Protein AF-A0A396FJV8-F1 (afdb_monomer_lite)

pLDDT: mean 83.47, std 12.68, range [48.38, 98.19]

Radius of gyration: 16.36 Å; chains: 1; bounding box: 38×34×37 Å

Structure (mmCIF, N/CA/C/O backbone):
data_AF-A0A396FJV8-F1
#
_entry.id   AF-A0A396FJV8-F1
#
loop_
_atom_site.group_PDB
_atom_site.id
_atom_site.type_symbol
_atom_site.label_atom_id
_atom_site.label_alt_id
_atom_site.label_comp_id
_atom_site.label_asym_id
_atom_site.label_entity_id
_atom_site.label_seq_id
_atom_site.pdbx_PDB_ins_code
_atom_site.Cartn_x
_atom_site.Cartn_y
_atom_site.Cartn_z
_atom_site.occupancy
_atom_site.B_iso_or_equiv
_atom_site.auth_seq_id
_atom_site.auth_comp_id
_atom_site.auth_asym_id
_atom_site.auth_atom_id
_atom_site.pdbx_PDB_model_num
ATOM 1 N N . ASN A 1 1 ? -9.652 15.026 -5.416 1.00 49.91 1 ASN A N 1
ATOM 2 C CA . ASN A 1 1 ? -10.380 13.872 -4.846 1.00 49.91 1 ASN A CA 1
ATOM 3 C C . ASN A 1 1 ? -9.415 12.708 -4.683 1.00 49.91 1 ASN A C 1
ATOM 5 O O . ASN A 1 1 ? -8.733 12.406 -5.652 1.00 49.91 1 ASN A O 1
ATOM 9 N N . MET A 1 2 ? -9.388 12.113 -3.474 1.00 57.41 2 MET A N 1
ATOM 10 C CA . MET A 1 2 ? -8.569 10.966 -3.003 1.00 57.41 2 MET A CA 1
ATOM 11 C C . MET A 1 2 ? -7.066 11.298 -2.803 1.00 57.41 2 MET A C 1
ATOM 13 O O . MET A 1 2 ? -6.442 11.826 -3.709 1.00 57.41 2 MET A O 1
ATOM 17 N N . CYS A 1 3 ? -6.399 11.137 -1.652 1.00 70.50 3 CYS A N 1
ATOM 18 C CA . CYS A 1 3 ? -6.545 10.255 -0.487 1.00 70.50 3 CYS A CA 1
ATOM 19 C C . CYS A 1 3 ? -6.154 11.006 0.803 1.00 70.50 3 CYS A C 1
ATOM 21 O O . CYS A 1 3 ? -5.078 11.593 0.856 1.00 70.50 3 CYS A O 1
ATOM 23 N N . ASN A 1 4 ? -6.950 10.911 1.875 1.00 89.75 4 ASN A N 1
ATOM 24 C CA . ASN A 1 4 ? -6.471 11.218 3.229 1.00 89.75 4 ASN A CA 1
ATOM 25 C C . ASN A 1 4 ? -5.997 9.899 3.875 1.00 89.75 4 ASN A C 1
ATOM 27 O O . ASN A 1 4 ? -6.854 9.082 4.229 1.00 89.75 4 ASN A O 1
ATOM 31 N N . PRO A 1 5 ? -4.678 9.642 3.987 1.00 91.31 5 PRO A N 1
ATOM 32 C CA . PRO A 1 5 ? -4.160 8.365 4.491 1.00 91.31 5 PRO A CA 1
ATOM 33 C C . PRO A 1 5 ? -4.527 8.131 5.962 1.00 91.31 5 PRO A C 1
ATOM 35 O O . PRO A 1 5 ? -4.787 7.003 6.365 1.00 91.31 5 PRO A O 1
ATOM 38 N N . ILE A 1 6 ? -4.656 9.207 6.743 1.00 94.2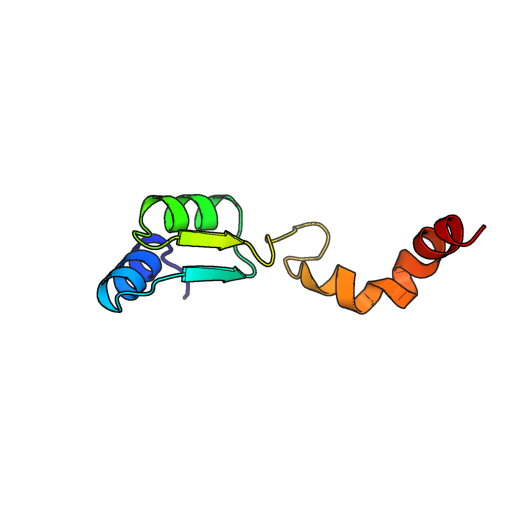5 6 ILE A N 1
ATOM 39 C CA . ILE A 1 6 ? -5.044 9.142 8.156 1.00 94.25 6 ILE A CA 1
ATOM 40 C C . ILE A 1 6 ? -6.501 8.692 8.288 1.00 94.25 6 ILE A C 1
ATOM 42 O O . ILE A 1 6 ? -6.825 7.852 9.124 1.00 94.25 6 ILE A O 1
ATOM 46 N N . LEU A 1 7 ? -7.397 9.243 7.463 1.00 95.00 7 LEU A N 1
ATOM 47 C CA . LEU A 1 7 ? -8.810 8.862 7.494 1.00 95.00 7 LEU A CA 1
ATOM 48 C C . LEU A 1 7 ? -9.007 7.400 7.078 1.00 95.00 7 LEU A C 1
ATOM 50 O O . LEU A 1 7 ? -9.804 6.701 7.693 1.00 95.00 7 LEU A O 1
ATOM 54 N N . GLN A 1 8 ? -8.272 6.934 6.069 1.00 93.81 8 GLN A N 1
ATOM 55 C CA . GLN A 1 8 ? -8.330 5.535 5.636 1.00 93.81 8 GLN A CA 1
ATOM 56 C C . GLN A 1 8 ? -7.875 4.578 6.734 1.00 93.81 8 GLN A C 1
ATOM 58 O O . GLN A 1 8 ? -8.592 3.624 7.020 1.00 93.81 8 GLN A O 1
ATOM 63 N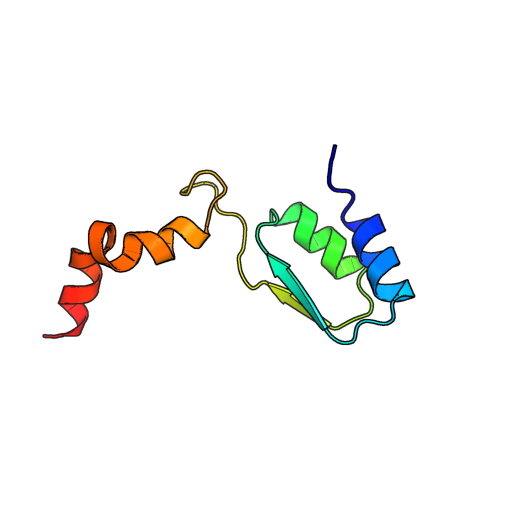 N . ALA A 1 9 ? -6.758 4.874 7.405 1.00 95.38 9 ALA A N 1
ATOM 64 C CA . ALA A 1 9 ? -6.307 4.080 8.545 1.00 95.38 9 ALA A CA 1
ATOM 65 C C . ALA A 1 9 ? -7.388 4.008 9.640 1.00 95.38 9 ALA A C 1
ATOM 67 O O . ALA A 1 9 ? -7.759 2.924 10.076 1.00 95.38 9 ALA A O 1
ATOM 68 N N . LYS A 1 10 ? -8.003 5.144 10.000 1.00 97.19 10 LYS A N 1
ATOM 69 C CA . LYS A 1 10 ? -9.091 5.182 10.996 1.00 97.19 10 LYS A CA 1
ATOM 70 C C . LYS A 1 10 ? -10.327 4.377 10.588 1.00 97.19 10 LYS A C 1
ATOM 72 O O . LYS A 1 10 ? -10.980 3.785 11.447 1.00 97.19 10 LYS A O 1
ATOM 77 N N . LEU A 1 11 ? -10.676 4.370 9.302 1.00 96.94 11 LEU A N 1
ATOM 78 C CA . LEU A 1 11 ? -11.791 3.567 8.796 1.00 96.94 11 LEU A CA 1
ATOM 79 C C . LEU A 1 11 ? -11.497 2.069 8.914 1.00 96.94 11 LEU A C 1
ATOM 81 O O . LEU A 1 11 ? -12.380 1.318 9.323 1.00 96.94 11 LEU A O 1
ATOM 85 N N . LEU A 1 12 ? -10.266 1.650 8.617 1.00 96.94 12 LEU A N 1
ATOM 86 C CA . LEU A 1 12 ? -9.849 0.251 8.731 1.00 96.94 12 LEU A CA 1
ATOM 87 C C . LEU A 1 12 ? -9.718 -0.190 10.196 1.00 96.94 12 LEU A C 1
ATOM 89 O O . LEU A 1 12 ? -10.200 -1.267 10.540 1.00 96.94 12 LEU A O 1
ATOM 93 N N . ASN A 1 13 ? -9.235 0.681 11.092 1.00 98.19 13 ASN A N 1
ATOM 94 C CA . ASN A 1 13 ? -9.274 0.432 12.541 1.00 98.19 13 ASN A CA 1
ATOM 95 C C . ASN A 1 13 ? -10.721 0.234 13.025 1.00 98.19 13 ASN A C 1
ATOM 97 O O . ASN A 1 13 ? -11.013 -0.712 13.754 1.00 98.19 13 ASN A O 1
ATOM 101 N N . LYS A 1 14 ? -11.665 1.076 12.570 1.00 98.12 14 LYS A N 1
ATOM 102 C CA . LYS A 1 14 ? -13.096 0.918 12.894 1.00 98.12 14 LYS A CA 1
ATOM 103 C C . LYS A 1 14 ? -13.661 -0.406 12.371 1.00 98.12 14 LYS A C 1
ATOM 105 O O . LYS A 1 14 ? -14.506 -1.005 13.035 1.00 98.12 14 LYS A O 1
ATOM 110 N N . ALA A 1 15 ? -13.208 -0.848 11.201 1.00 98.00 15 ALA A N 1
ATOM 111 C CA . ALA A 1 15 ? -13.567 -2.139 10.624 1.00 98.00 15 ALA A CA 1
ATOM 112 C C . ALA A 1 15 ? -12.859 -3.330 11.297 1.00 98.00 15 ALA A C 1
ATOM 114 O O . ALA A 1 15 ? -13.219 -4.467 11.006 1.00 98.00 15 ALA A O 1
ATOM 115 N N . LYS A 1 16 ? -11.908 -3.079 12.211 1.00 98.06 16 LYS A N 1
ATOM 116 C CA . LYS A 1 16 ? -11.131 -4.090 12.944 1.00 98.06 16 LYS A CA 1
ATOM 117 C C . LYS A 1 16 ? -10.424 -5.077 12.018 1.00 98.06 16 LYS A C 1
ATOM 119 O O . LYS A 1 16 ? -10.493 -6.284 12.210 1.00 98.06 16 LYS A O 1
ATOM 124 N N . THR A 1 17 ? -9.772 -4.553 10.987 1.00 97.94 17 THR A N 1
ATOM 125 C CA . THR A 1 17 ? -8.909 -5.357 10.116 1.0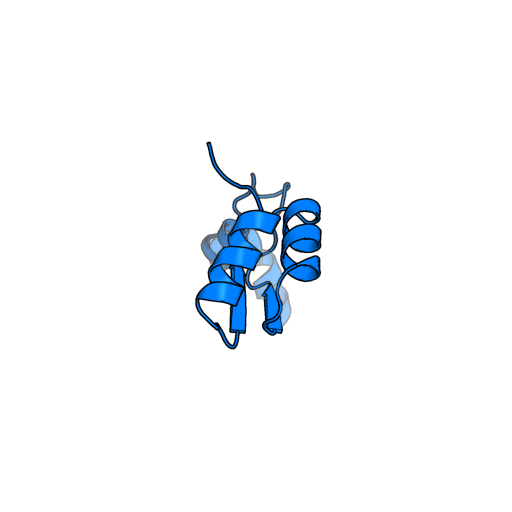0 97.94 17 THR A CA 1
ATOM 126 C C . THR A 1 17 ? -7.736 -5.936 10.903 1.00 97.94 17 THR A C 1
ATOM 128 O O . THR A 1 17 ? -7.146 -5.216 11.702 1.00 97.94 17 THR A O 1
ATOM 131 N N . ASP A 1 18 ? -7.337 -7.174 10.617 1.00 97.81 18 ASP A N 1
ATOM 132 C CA . ASP A 1 18 ? -6.143 -7.787 11.225 1.00 97.81 18 ASP A CA 1
ATOM 133 C C . ASP A 1 18 ? -4.853 -7.483 10.441 1.00 97.81 18 ASP A C 1
ATOM 135 O O . ASP A 1 18 ? -3.766 -7.379 11.014 1.00 97.81 18 ASP A O 1
ATOM 139 N N . LEU A 1 19 ? -4.976 -7.303 9.120 1.00 97.12 19 LEU A N 1
ATOM 140 C CA . LEU A 1 19 ? -3.874 -7.013 8.204 1.00 97.12 19 LEU A CA 1
ATOM 141 C C . LEU A 1 19 ? -4.319 -6.027 7.121 1.00 97.12 19 LEU A C 1
ATOM 143 O O . LEU A 1 19 ? -5.331 -6.238 6.454 1.00 97.12 19 LEU A O 1
ATOM 147 N N . ASN A 1 20 ? -3.503 -5.002 6.894 1.00 95.94 20 ASN A N 1
ATOM 148 C CA . ASN A 1 20 ? -3.661 -4.041 5.812 1.00 95.94 20 ASN A CA 1
ATOM 149 C C . ASN A 1 20 ? -2.562 -4.237 4.761 1.00 95.94 20 ASN A C 1
ATOM 151 O O . ASN A 1 20 ? -1.370 -4.248 5.074 1.00 95.94 20 ASN A O 1
ATOM 155 N N . VAL A 1 21 ? -2.962 -4.363 3.496 1.00 93.62 21 VAL A N 1
ATOM 156 C CA . VAL A 1 21 ? -2.035 -4.455 2.361 1.00 93.62 21 VAL A CA 1
ATOM 157 C C . VAL A 1 21 ? -2.089 -3.155 1.578 1.00 93.62 21 VAL A C 1
ATOM 159 O O . VAL A 1 21 ? -3.131 -2.778 1.044 1.00 93.62 21 VAL A O 1
ATOM 162 N N . VAL A 1 22 ? -0.954 -2.470 1.505 1.00 89.94 22 VAL A N 1
ATOM 163 C CA . VAL A 1 22 ? -0.843 -1.182 0.829 1.00 89.94 22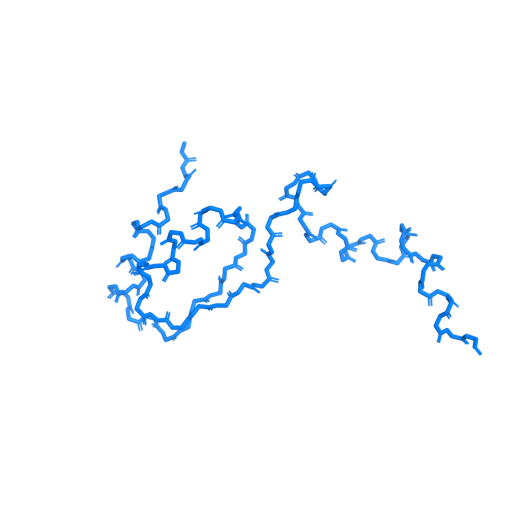 VAL A CA 1
ATOM 164 C C . VAL A 1 22 ? -0.299 -1.354 -0.584 1.00 89.94 22 VAL A C 1
ATOM 166 O O . VAL A 1 22 ? 0.729 -1.999 -0.803 1.00 89.94 22 VAL A O 1
ATOM 169 N N . VAL A 1 23 ? -1.006 -0.760 -1.550 1.00 86.31 23 VAL A N 1
ATOM 170 C CA . VAL A 1 23 ? -0.704 -0.849 -2.983 1.00 86.31 23 VAL A CA 1
ATOM 171 C C . VAL A 1 23 ? -0.685 0.550 -3.599 1.00 86.31 23 VAL A C 1
ATOM 173 O O . VAL A 1 23 ? -1.686 1.262 -3.578 1.00 86.31 23 VAL A O 1
ATOM 176 N N . GLY A 1 24 ? 0.438 0.935 -4.203 1.00 70.25 24 GLY A N 1
ATOM 177 C CA . GLY A 1 24 ? 0.520 2.090 -5.102 1.00 70.25 24 GLY A CA 1
ATOM 178 C C . GLY A 1 24 ? 0.565 3.460 -4.420 1.00 70.25 24 GLY A C 1
ATOM 179 O O . GLY A 1 24 ? 0.295 4.480 -5.062 1.00 70.25 24 GLY A O 1
ATOM 180 N N . LEU A 1 25 ? 0.924 3.522 -3.142 1.00 64.38 25 LEU A N 1
ATOM 181 C CA . LEU A 1 25 ? 1.070 4.776 -2.412 1.00 64.38 25 LEU A CA 1
ATOM 182 C C . LEU A 1 25 ? 2.521 5.291 -2.448 1.00 64.38 25 LEU A C 1
ATOM 184 O O . LEU A 1 25 ? 3.484 4.553 -2.640 1.00 64.38 25 LEU A O 1
ATOM 188 N N . CYS A 1 26 ? 2.657 6.617 -2.357 1.00 70.56 26 CYS A N 1
ATOM 189 C CA . CYS A 1 26 ? 3.950 7.291 -2.220 1.00 70.56 26 CYS A CA 1
ATOM 190 C C . CYS A 1 26 ? 4.452 7.146 -0.780 1.00 70.56 26 CYS A C 1
ATOM 192 O O . CYS A 1 26 ? 3.642 7.236 0.142 1.00 70.56 26 CYS A O 1
ATOM 194 N N . VAL A 1 27 ? 5.776 7.089 -0.594 1.00 72.50 27 VAL A N 1
ATOM 195 C CA . VAL A 1 27 ? 6.465 6.956 0.707 1.00 72.50 27 VAL A CA 1
ATOM 196 C C . VAL A 1 27 ? 5.871 7.831 1.819 1.00 72.50 27 VAL A C 1
ATOM 198 O O . VAL A 1 27 ? 5.717 7.383 2.952 1.00 72.50 27 VAL A O 1
ATOM 201 N N . GLY A 1 28 ? 5.491 9.076 1.511 1.00 80.12 28 GLY A N 1
ATOM 202 C CA . GLY A 1 28 ? 4.890 9.980 2.499 1.00 80.12 28 GLY A CA 1
ATOM 203 C C . GLY A 1 28 ? 3.453 9.618 2.902 1.00 80.12 28 GLY A C 1
ATOM 204 O O . GLY A 1 28 ? 3.095 9.746 4.070 1.00 80.12 28 GLY A O 1
ATOM 205 N N . HIS A 1 29 ? 2.630 9.147 1.960 1.00 86.06 29 HIS A N 1
ATOM 206 C CA . HIS A 1 29 ? 1.261 8.711 2.266 1.00 86.06 29 HIS A CA 1
ATOM 207 C C . HIS A 1 29 ? 1.273 7.399 3.051 1.00 86.06 29 HIS A C 1
ATOM 209 O O . HIS A 1 29 ? 0.515 7.269 4.010 1.00 86.06 29 HIS A O 1
ATOM 215 N N . ASP A 1 30 ? 2.183 6.495 2.691 1.00 87.44 30 ASP A N 1
ATOM 216 C CA . ASP A 1 30 ? 2.439 5.241 3.402 1.00 87.44 30 ASP A CA 1
ATOM 217 C C . ASP A 1 30 ? 2.837 5.483 4.841 1.00 87.44 30 ASP A 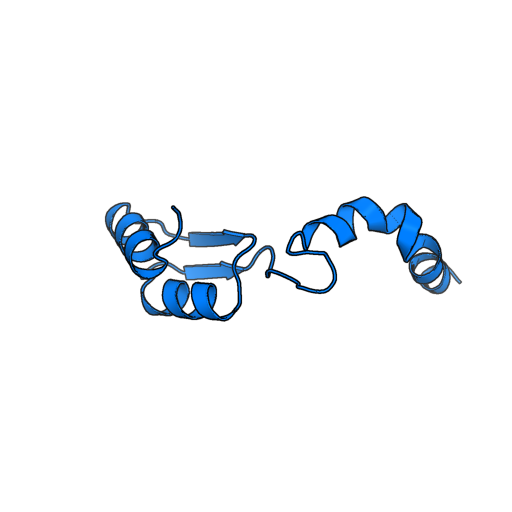C 1
ATOM 219 O O . ASP A 1 30 ? 2.212 4.965 5.758 1.00 87.44 30 ASP A O 1
ATOM 223 N N . SER A 1 31 ? 3.815 6.362 5.045 1.00 89.00 31 SER A N 1
ATOM 224 C CA . SER A 1 31 ? 4.304 6.690 6.382 1.00 89.00 31 SER A CA 1
ATOM 225 C C . SER A 1 31 ? 3.187 7.223 7.283 1.00 89.00 31 SER A C 1
ATOM 227 O O . SER A 1 31 ? 3.108 6.864 8.458 1.00 89.00 31 SER A O 1
ATOM 229 N N . LEU A 1 32 ? 2.293 8.057 6.737 1.00 91.94 32 LEU A N 1
ATOM 230 C CA . LEU A 1 32 ? 1.124 8.531 7.475 1.00 91.94 32 LEU A CA 1
ATOM 231 C C . LEU A 1 32 ? 0.128 7.399 7.736 1.00 91.94 32 LEU A C 1
ATOM 233 O O . LEU A 1 32 ? -0.333 7.271 8.861 1.00 91.94 32 LEU A O 1
ATOM 237 N N . PHE A 1 33 ? -0.192 6.566 6.749 1.00 93.56 33 PHE A N 1
ATOM 238 C CA . PHE A 1 33 ? -1.095 5.435 6.956 1.00 93.56 33 PHE A CA 1
ATOM 239 C C . PHE A 1 33 ? -0.560 4.477 8.038 1.00 93.56 33 PHE A C 1
ATOM 241 O O . PHE A 1 33 ? -1.284 4.178 8.985 1.00 93.56 33 PHE A O 1
ATOM 248 N N . TYR A 1 34 ? 0.718 4.087 7.969 1.00 93.81 34 TYR A N 1
ATOM 249 C CA . TYR A 1 34 ? 1.366 3.194 8.942 1.00 93.81 34 TYR A CA 1
ATOM 250 C C . TYR A 1 34 ? 1.336 3.759 10.354 1.00 93.81 34 TYR A C 1
ATOM 252 O O . TYR A 1 34 ? 1.055 3.032 11.299 1.00 93.81 34 TYR A O 1
ATOM 260 N N . LYS A 1 35 ? 1.567 5.067 10.503 1.00 95.56 35 LYS A N 1
ATOM 261 C CA . LYS A 1 35 ? 1.533 5.729 11.810 1.00 95.56 35 LYS A CA 1
ATOM 262 C C . LYS A 1 35 ? 0.162 5.646 12.492 1.00 95.56 35 LYS A C 1
ATOM 264 O O . LYS A 1 35 ? 0.106 5.683 13.718 1.00 95.56 35 LYS A O 1
ATOM 269 N N . TYR A 1 36 ? -0.927 5.606 11.723 1.00 96.69 36 TYR A N 1
ATOM 270 C CA . TYR A 1 36 ? -2.293 5.639 12.257 1.00 96.69 36 TYR A CA 1
ATOM 271 C C . TYR A 1 36 ? -3.045 4.302 12.137 1.00 96.69 36 TYR A C 1
ATOM 273 O O . TYR A 1 36 ? -4.158 4.203 12.654 1.00 96.69 36 TYR A O 1
ATOM 281 N N . SER A 1 37 ? -2.476 3.290 11.475 1.00 96.69 37 SER A N 1
ATOM 282 C CA . SER A 1 37 ? -3.037 1.935 11.425 1.00 96.69 37 SER A CA 1
ATOM 283 C C . SER A 1 37 ? -2.759 1.208 12.740 1.00 96.69 37 SER A C 1
ATOM 285 O O . SER A 1 37 ? -1.618 1.152 13.186 1.00 96.69 37 SER A O 1
ATOM 287 N N . GLU A 1 38 ? -3.797 0.639 13.351 1.00 98.06 38 GLU A N 1
ATOM 288 C CA . GLU A 1 38 ? -3.659 -0.240 14.525 1.00 98.06 38 GLU A CA 1
ATOM 289 C C . GLU A 1 38 ? -3.307 -1.674 14.114 1.00 98.06 38 GLU A C 1
ATOM 291 O O . GLU A 1 38 ? -2.601 -2.379 14.831 1.00 98.06 38 GLU A O 1
ATOM 296 N N . ALA A 1 39 ? -3.777 -2.093 12.938 1.00 97.81 39 ALA A N 1
ATOM 297 C CA . ALA A 1 39 ? -3.483 -3.395 12.360 1.00 97.81 39 ALA A CA 1
ATOM 298 C C . ALA A 1 39 ? -2.076 -3.444 11.753 1.00 97.81 39 ALA A C 1
ATOM 300 O O . ALA A 1 39 ? -1.547 -2.421 11.288 1.00 97.81 39 ALA A O 1
ATOM 301 N N . LEU A 1 40 ? -1.515 -4.655 11.661 1.00 97.00 40 LEU A N 1
ATOM 302 C CA . LEU A 1 40 ? -0.283 -4.891 10.913 1.00 97.00 40 LEU A CA 1
ATOM 303 C C . LEU A 1 40 ? -0.458 -4.405 9.477 1.00 97.00 40 LEU A C 1
ATOM 305 O O . LEU A 1 40 ? -1.495 -4.627 8.853 1.00 97.00 40 LEU A O 1
ATOM 309 N N . THR A 1 41 ? 0.557 -3.725 8.952 1.00 94.81 41 THR A N 1
ATOM 310 C CA . THR A 1 41 ? 0.521 -3.213 7.585 1.00 94.81 41 THR A CA 1
ATOM 311 C C . THR A 1 41 ? 1.751 -3.663 6.820 1.00 94.81 41 THR A C 1
ATOM 313 O O . THR A 1 41 ? 2.866 -3.579 7.330 1.00 94.81 41 THR A O 1
ATOM 316 N N . THR A 1 42 ? 1.547 -4.120 5.588 1.00 92.94 42 THR A N 1
ATOM 317 C CA . THR A 1 42 ? 2.624 -4.481 4.667 1.00 92.94 42 THR A CA 1
ATOM 318 C C . THR A 1 42 ? 2.442 -3.784 3.325 1.00 92.94 42 THR A C 1
ATOM 320 O O . THR A 1 42 ? 1.319 -3.576 2.858 1.00 92.94 42 THR A O 1
ATOM 323 N N . THR A 1 43 ? 3.550 -3.406 2.697 1.00 90.00 43 THR A N 1
ATOM 324 C CA . THR A 1 43 ? 3.551 -2.804 1.363 1.00 90.00 43 THR A CA 1
ATOM 325 C C . THR A 1 43 ? 3.694 -3.903 0.325 1.00 90.00 43 THR A C 1
ATOM 327 O O . THR A 1 43 ? 4.728 -4.561 0.265 1.00 90.00 43 THR A O 1
ATOM 330 N N . ALA A 1 44 ? 2.680 -4.087 -0.517 1.00 87.88 44 ALA A N 1
ATOM 331 C CA . ALA A 1 44 ? 2.789 -4.992 -1.658 1.00 87.88 44 ALA A CA 1
ATOM 332 C C . ALA A 1 44 ? 3.477 -4.307 -2.843 1.00 87.88 44 ALA A C 1
ATOM 334 O O . ALA A 1 44 ? 4.283 -4.926 -3.531 1.00 87.88 44 ALA A O 1
ATOM 335 N N . VAL A 1 45 ? 3.169 -3.027 -3.084 1.00 82.81 45 VAL A N 1
ATOM 336 C CA . VAL A 1 45 ? 3.766 -2.274 -4.191 1.00 82.81 45 VAL A CA 1
ATOM 337 C C . VAL A 1 45 ? 3.952 -0.806 -3.812 1.00 82.81 45 VAL A C 1
ATOM 339 O O . VAL A 1 45 ? 2.972 -0.092 -3.600 1.00 82.81 45 VAL A O 1
ATOM 342 N N . THR A 1 46 ? 5.198 -0.337 -3.775 1.00 78.81 46 THR A N 1
ATOM 343 C CA . THR A 1 46 ? 5.530 1.071 -3.500 1.00 78.81 46 THR A CA 1
ATOM 344 C C . THR A 1 46 ? 5.462 1.892 -4.780 1.00 78.81 46 THR A C 1
ATOM 346 O O . THR A 1 46 ? 5.959 1.466 -5.821 1.00 78.81 46 THR A O 1
ATOM 349 N N . LYS A 1 47 ? 4.877 3.092 -4.726 1.00 76.25 47 LYS A N 1
ATOM 350 C CA . LYS A 1 47 ? 4.821 3.992 -5.883 1.00 76.25 47 LYS A CA 1
ATOM 351 C C . LYS A 1 47 ? 6.221 4.391 -6.336 1.00 76.25 47 LYS A C 1
ATOM 353 O O . LYS A 1 47 ? 6.958 5.054 -5.610 1.00 76.25 47 LYS A O 1
ATOM 358 N N . ASP A 1 48 ? 6.515 4.057 -7.583 1.00 71.62 48 ASP A N 1
ATOM 359 C CA . ASP A 1 48 ? 7.756 4.398 -8.261 1.00 71.62 48 ASP A CA 1
ATOM 360 C C . ASP A 1 48 ? 7.535 5.546 -9.261 1.00 71.62 48 ASP A C 1
ATOM 362 O O . ASP A 1 48 ? 6.546 5.577 -10.000 1.00 71.62 48 ASP A O 1
ATOM 366 N N . ARG A 1 49 ? 8.451 6.518 -9.276 1.00 71.00 49 ARG A N 1
ATOM 367 C CA . ARG A 1 49 ? 8.451 7.606 -10.263 1.00 71.00 49 ARG A CA 1
ATOM 368 C C . ARG A 1 49 ? 9.029 7.178 -11.608 1.00 71.00 49 ARG A C 1
ATOM 370 O O . ARG A 1 49 ? 8.594 7.734 -12.612 1.00 71.00 49 ARG A O 1
ATOM 377 N N . VAL A 1 50 ? 9.952 6.216 -11.638 1.00 75.69 50 VAL A N 1
ATOM 378 C CA . VAL A 1 50 ? 10.569 5.730 -12.883 1.00 75.69 50 VAL A CA 1
ATOM 379 C C . VAL A 1 50 ? 9.504 5.112 -13.789 1.00 75.69 50 VAL A C 1
ATOM 381 O O . VAL A 1 50 ? 9.476 5.384 -14.984 1.00 75.69 50 VAL A O 1
ATOM 384 N N . LEU A 1 51 ? 8.549 4.386 -13.205 1.00 75.06 51 LEU A N 1
ATOM 385 C CA . LEU A 1 51 ? 7.439 3.758 -13.927 1.00 75.06 51 LEU A CA 1
ATOM 386 C C . LEU A 1 51 ? 6.165 4.616 -13.977 1.00 75.06 51 LEU A C 1
ATOM 388 O O . LEU A 1 51 ? 5.054 4.090 -14.038 1.00 75.06 51 LEU A O 1
ATOM 392 N N . GLY A 1 52 ? 6.292 5.945 -13.904 1.00 76.12 52 GLY A N 1
ATOM 393 C CA . GLY A 1 52 ? 5.154 6.856 -14.070 1.00 76.12 52 GLY A CA 1
ATOM 394 C C . GLY A 1 52 ? 4.041 6.641 -13.043 1.00 76.12 52 GLY A C 1
ATOM 395 O O . GLY A 1 52 ? 2.865 6.766 -13.371 1.00 76.12 52 GLY A O 1
ATOM 396 N N . HIS A 1 53 ? 4.402 6.301 -11.802 1.00 75.12 53 HIS A N 1
ATOM 397 C CA . HIS A 1 53 ? 3.472 5.962 -10.722 1.00 75.12 53 HIS A CA 1
ATOM 398 C C . HIS A 1 53 ? 2.722 4.633 -10.900 1.00 75.12 53 HIS A C 1
ATOM 400 O O . HIS A 1 53 ? 1.809 4.362 -10.119 1.00 75.12 53 HIS A O 1
ATOM 406 N N . ASN A 1 54 ? 3.125 3.803 -11.866 1.00 78.88 54 ASN A N 1
ATOM 407 C CA . ASN A 1 54 ? 2.634 2.443 -12.073 1.00 78.88 54 ASN A CA 1
ATOM 408 C C . ASN A 1 54 ? 3.762 1.416 -11.846 1.00 78.88 54 ASN A C 1
ATOM 410 O O . ASN A 1 54 ? 4.262 0.814 -12.793 1.00 78.88 54 ASN A O 1
ATOM 414 N N . PRO A 1 55 ? 4.178 1.195 -10.592 1.00 77.88 55 PRO A N 1
ATOM 415 C CA . PRO A 1 55 ? 5.241 0.244 -10.257 1.00 77.88 55 PRO A CA 1
ATOM 416 C C . PRO A 1 55 ? 4.979 -1.199 -10.731 1.00 77.88 55 PRO A C 1
ATOM 418 O O . PRO A 1 55 ? 5.921 -1.936 -11.008 1.00 77.88 55 PRO A O 1
ATOM 421 N N . VAL A 1 56 ? 3.715 -1.606 -10.905 1.00 82.38 56 VAL A N 1
ATOM 422 C CA . VAL A 1 56 ? 3.363 -2.945 -11.420 1.00 82.38 56 VAL A CA 1
ATOM 423 C C . VAL A 1 56 ? 3.761 -3.111 -12.896 1.00 82.38 56 VAL A C 1
ATOM 425 O O . VAL A 1 56 ? 3.941 -4.233 -13.368 1.00 82.38 56 VAL A O 1
ATOM 428 N N . ALA A 1 57 ? 3.995 -2.012 -13.625 1.00 82.62 57 ALA A N 1
ATOM 429 C CA . ALA A 1 57 ? 4.467 -2.055 -15.007 1.00 82.62 57 ALA A CA 1
ATOM 430 C C . ALA A 1 57 ? 5.797 -2.807 -15.167 1.00 82.62 57 ALA A C 1
ATOM 432 O O . ALA A 1 57 ? 5.992 -3.448 -16.199 1.00 82.62 57 ALA A O 1
ATOM 433 N N . ALA A 1 58 ? 6.681 -2.798 -14.162 1.00 81.38 58 ALA A N 1
ATOM 434 C CA . ALA A 1 58 ? 7.909 -3.594 -14.206 1.00 81.38 58 ALA A CA 1
ATOM 435 C C . ALA A 1 58 ? 7.629 -5.098 -14.288 1.00 81.38 58 ALA A C 1
ATOM 437 O O . ALA A 1 58 ? 8.338 -5.804 -14.997 1.00 81.38 58 ALA A O 1
ATOM 438 N N . LEU A 1 59 ? 6.578 -5.585 -13.620 1.00 82.38 59 LEU A N 1
ATOM 439 C CA . LEU A 1 59 ? 6.193 -6.995 -13.681 1.00 82.38 59 LEU A CA 1
ATOM 440 C C . LEU A 1 59 ? 5.609 -7.337 -15.051 1.00 82.38 59 LEU A C 1
ATOM 442 O O . LEU A 1 59 ? 6.036 -8.301 -15.676 1.00 82.38 59 LEU A O 1
ATOM 446 N N . TYR A 1 60 ? 4.692 -6.510 -15.560 1.00 83.44 60 TYR A N 1
ATOM 447 C CA . TYR A 1 60 ? 4.083 -6.728 -16.878 1.00 83.44 60 TYR A CA 1
ATOM 448 C C . TYR A 1 60 ? 5.095 -6.668 -18.027 1.00 83.44 60 TYR A C 1
ATOM 450 O O . TYR A 1 60 ? 4.910 -7.310 -19.056 1.00 83.44 60 TYR A O 1
ATOM 458 N N . THR A 1 61 ? 6.162 -5.886 -17.865 1.00 83.44 61 THR A N 1
ATOM 459 C CA . THR A 1 61 ? 7.211 -5.714 -18.879 1.00 83.44 61 THR A CA 1
ATOM 460 C C . THR A 1 61 ? 8.457 -6.553 -18.602 1.00 83.44 61 THR A C 1
ATOM 462 O O . THR A 1 61 ? 9.412 -6.489 -19.377 1.00 83.44 61 THR A O 1
ATOM 465 N N . ALA A 1 62 ? 8.446 -7.384 -17.553 1.00 85.19 62 ALA A N 1
ATOM 466 C CA . ALA A 1 62 ? 9.585 -8.200 -17.139 1.00 85.19 62 ALA A CA 1
ATOM 467 C C . ALA A 1 62 ? 10.122 -9.077 -18.277 1.00 85.19 62 ALA A C 1
ATOM 469 O O . ALA A 1 62 ? 11.330 -9.132 -18.500 1.00 85.19 62 ALA A O 1
ATOM 470 N N . ASP A 1 63 ? 9.227 -9.706 -19.038 1.00 80.94 63 ASP A N 1
ATOM 471 C CA . ASP A 1 63 ? 9.596 -10.651 -20.099 1.00 80.94 63 ASP A CA 1
ATOM 472 C C . ASP A 1 63 ? 9.979 -9.984 -21.424 1.00 80.94 63 ASP A C 1
ATOM 474 O O . ASP A 1 63 ? 10.503 -10.643 -22.318 1.00 80.94 63 ASP A O 1
ATOM 478 N N . SER A 1 64 ? 9.752 -8.676 -21.568 1.00 85.25 64 SER A N 1
ATOM 479 C CA . SER A 1 64 ? 10.126 -7.919 -22.768 1.00 85.25 64 SER A CA 1
ATOM 480 C C . SER A 1 64 ? 11.281 -6.970 -22.473 1.00 85.25 64 SER A C 1
ATOM 482 O O . SER A 1 64 ? 12.412 -7.207 -22.904 1.00 85.25 64 SER A O 1
ATOM 484 N N . TYR A 1 65 ? 11.013 -5.927 -21.690 1.00 79.88 65 TYR A N 1
ATOM 485 C CA . TYR A 1 65 ? 11.945 -4.849 -21.376 1.00 79.88 65 TYR A CA 1
ATOM 486 C C . TYR A 1 65 ? 13.158 -5.343 -20.577 1.00 79.88 65 TYR A C 1
ATOM 488 O O . TYR A 1 65 ? 14.285 -4.935 -20.853 1.00 79.88 65 TYR A O 1
ATOM 496 N N . TYR A 1 66 ? 12.948 -6.285 -19.652 1.00 77.38 66 TYR A N 1
ATOM 497 C CA . TYR A 1 66 ? 14.009 -6.860 -18.815 1.00 77.38 66 TYR A CA 1
ATOM 498 C C . TYR A 1 66 ? 14.458 -8.263 -19.259 1.00 77.38 66 TYR A C 1
ATOM 500 O O . TYR A 1 66 ? 15.239 -8.912 -18.563 1.00 77.38 66 TYR A O 1
ATOM 508 N N . SER A 1 67 ? 14.055 -8.707 -20.455 1.00 80.50 67 SER A N 1
ATOM 509 C CA . SER A 1 67 ? 14.424 -10.019 -21.018 1.00 80.50 67 SER A CA 1
ATOM 510 C C . SER A 1 67 ? 15.936 -10.272 -21.056 1.00 80.50 67 SER A C 1
ATOM 512 O O . SER A 1 67 ? 16.385 -11.398 -20.865 1.00 80.50 67 SER A O 1
ATOM 514 N N . LYS A 1 68 ? 16.738 -9.221 -21.271 1.00 78.38 68 LYS A N 1
ATOM 515 C CA . LYS A 1 68 ? 18.205 -9.307 -21.286 1.00 78.38 68 LYS A CA 1
ATOM 516 C C . LYS A 1 68 ? 18.815 -9.536 -19.901 1.00 78.38 68 LYS A C 1
ATOM 518 O O . LYS A 1 68 ? 19.838 -10.198 -19.827 1.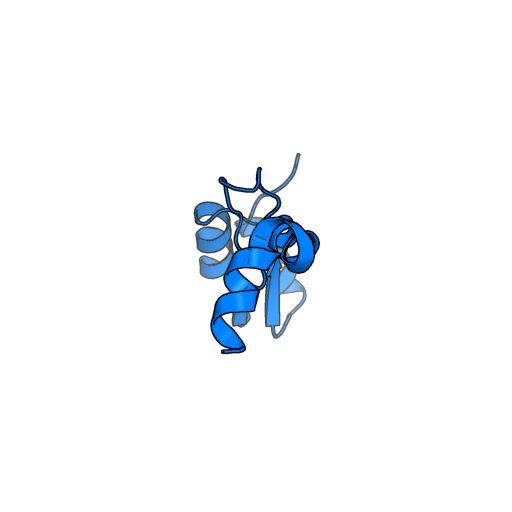00 78.38 68 LYS A O 1
ATOM 523 N N . LEU A 1 69 ? 18.202 -9.006 -18.839 1.00 77.25 69 LEU A N 1
ATOM 524 C CA . LEU A 1 69 ? 18.668 -9.203 -17.460 1.00 77.25 69 LEU A CA 1
ATOM 525 C C . LEU A 1 69 ? 18.306 -10.597 -16.931 1.00 77.25 69 LEU A C 1
ATOM 527 O O . LEU A 1 69 ? 19.059 -11.149 -16.146 1.00 77.25 69 LEU A O 1
ATOM 531 N N . LYS A 1 70 ? 17.191 -11.188 -17.388 1.00 67.62 70 LYS A N 1
ATOM 532 C CA . LYS A 1 70 ? 16.830 -12.573 -17.035 1.00 67.62 70 LYS A CA 1
ATOM 533 C C . LYS A 1 70 ? 17.773 -13.613 -17.651 1.00 67.62 70 LYS A C 1
ATOM 535 O O . LYS A 1 70 ? 18.058 -14.623 -17.028 1.00 67.62 70 LYS A O 1
ATOM 540 N N . LYS A 1 71 ? 18.285 -13.364 -18.863 1.00 64.44 71 LYS A N 1
ATOM 541 C CA . LYS A 1 71 ? 19.149 -14.319 -19.582 1.00 64.44 71 LYS A CA 1
ATOM 542 C C . LYS A 1 71 ? 20.516 -14.553 -18.938 1.00 64.44 71 LYS A C 1
ATOM 544 O O . LYS A 1 71 ? 21.107 -15.590 -19.190 1.00 64.44 71 LYS A O 1
ATOM 549 N N . SER A 1 72 ? 21.018 -13.622 -18.127 1.00 60.09 72 SER A N 1
ATOM 550 C CA . SER A 1 72 ? 22.315 -13.774 -17.453 1.00 60.09 72 SER A CA 1
ATOM 551 C C . SER A 1 72 ? 22.284 -14.685 -16.220 1.00 60.09 72 SER A C 1
ATOM 553 O O . SER A 1 72 ? 23.333 -14.908 -15.631 1.00 60.09 72 SER A O 1
ATOM 555 N N . GLU A 1 73 ? 21.112 -15.173 -15.802 1.00 57.03 73 GLU A N 1
ATOM 556 C CA . GLU A 1 73 ? 20.972 -16.096 -14.662 1.00 57.03 73 GLU A CA 1
ATOM 557 C C . GLU A 1 73 ? 20.867 -17.574 -15.091 1.00 57.03 73 GLU A C 1
ATOM 559 O O . GLU A 1 73 ? 20.901 -18.455 -14.236 1.00 57.03 73 GLU A O 1
ATOM 564 N N . GLU A 1 74 ? 20.740 -17.855 -16.394 1.00 56.84 74 GLU A N 1
ATOM 565 C CA . GLU A 1 74 ? 20.577 -19.214 -16.945 1.00 56.84 74 GLU A CA 1
ATOM 566 C C . GLU A 1 74 ? 21.862 -19.795 -17.585 1.00 56.84 74 GLU A C 1
ATOM 568 O O . GLU A 1 74 ? 21.820 -20.907 -18.114 1.00 56.84 74 GLU A O 1
ATOM 573 N N . GLU A 1 75 ? 22.998 -19.087 -17.516 1.00 48.38 75 GLU A N 1
ATOM 574 C CA . GLU A 1 75 ? 24.345 -19.581 -17.886 1.00 48.38 75 GLU A CA 1
ATOM 575 C C . GLU A 1 75 ? 25.172 -19.942 -16.643 1.00 48.38 75 GLU A C 1
ATOM 577 O O . GLU A 1 75 ? 25.834 -21.008 -16.671 1.00 48.38 75 GLU A O 1
#

Foldseek 3Di:
DDDDLLVVLVVVVVVVDQEAEDELDEPVSVVNNVVNHPHHYDYPYHQDVVVVSPRCVCVVCCCPPVVVVVVVVVD

Sequence (75 aa):
NMCNPILQAKLLNKAKTDLNVVVGLCVGHDSLFYKYSEALTTTAVTKDRVLGHNPVAALYTADSYYSKLKKSEEE

InterPro domains:
  IPR014997 Protein of unknown function DUF1847 [PF08901] (2-43)

Organism: NCBI:txid39491

Secondary structure (DSSP, 8-state):
----HHHHHHHHHHHT-SEEEEEEE-HHHHHHHHHH-SSEEEEEEE--TTTTT-TTHHHHTTTTTTHHHHGGG--